Protein AF-A0A4P5W6T8-F1 (afdb_monomer)

Sequence (171 aa):
MQKSNFLLTLTLLAMSIWTNAFAEPAITGASATGTTIKFTVQLSEKLFSGYKVKIDLQNGKGFVAMKCSALTCTLSSNALPVGVSQATYKIGVYNAQGVLQGSTTDGTYTIISAPTTGYSKISNTGSVLPDSAILGSDQNDWACTKDNKTGLVWEVKTMDGGLRDMSQKYT

Radius of gyration: 32.61 Å; Cα contacts (8 Å, |Δi|>4): 313; chains: 1; bounding box: 123×27×75 Å

Solvent-accessible surface area (backbone atoms only — not comparable to full-atom values): 10545 Å² total; per-residue (Å²): 138,88,82,88,86,79,86,84,80,84,81,82,80,81,81,79,78,81,76,80,76,71,81,73,60,42,81,78,48,77,51,69,51,63,78,51,35,38,39,44,37,37,38,78,40,68,74,57,90,65,44,41,47,31,37,24,57,75,52,84,78,55,71,42,76,43,55,70,56,76,42,40,32,38,42,76,46,77,83,64,51,79,97,48,61,58,48,51,36,40,33,36,36,23,43,71,89,65,49,77,50,89,69,70,53,72,50,77,42,72,40,60,63,74,52,49,87,57,72,41,39,21,18,65,74,70,47,81,49,63,91,85,56,52,79,51,89,50,67,81,19,30,40,31,40,31,36,42,55,78,68,49,72,48,74,61,73,42,91,75,82,50,92,50,16,71,84,60,73,95,126

Structure (mmCIF, N/CA/C/O backbone):
data_AF-A0A4P5W6T8-F1
#
_entry.id   AF-A0A4P5W6T8-F1
#
loop_
_atom_site.group_PDB
_atom_site.id
_atom_site.type_symbol
_atom_site.label_atom_id
_atom_site.label_alt_id
_atom_site.label_comp_id
_atom_site.label_asym_id
_atom_site.label_entity_id
_atom_site.label_seq_id
_atom_site.pdbx_PDB_ins_code
_atom_site.Cartn_x
_atom_site.Cartn_y
_atom_site.Cartn_z
_atom_site.occupancy
_atom_site.B_iso_or_equiv
_atom_site.auth_seq_id
_atom_site.auth_comp_id
_atom_site.auth_asym_id
_atom_site.auth_atom_id
_atom_site.pdbx_PDB_model_num
ATOM 1 N N . MET A 1 1 ? -86.185 1.118 43.554 1.00 40.78 1 MET A N 1
ATOM 2 C CA . MET A 1 1 ? -85.410 -0.105 43.247 1.00 40.78 1 MET A CA 1
ATOM 3 C C . MET A 1 1 ? -84.102 0.319 42.607 1.00 40.78 1 MET A C 1
ATOM 5 O O . MET A 1 1 ? -84.112 0.942 41.557 1.00 40.78 1 MET A O 1
ATOM 9 N N . GLN A 1 2 ? -83.006 0.072 43.313 1.00 41.97 2 GLN A N 1
ATOM 10 C CA . GLN A 1 2 ? -81.649 0.511 43.009 1.00 41.97 2 GLN A CA 1
ATOM 11 C C . GLN A 1 2 ? -80.958 -0.585 42.183 1.00 41.97 2 GLN A C 1
ATOM 13 O O . GLN A 1 2 ? -80.921 -1.733 42.619 1.00 41.97 2 GLN A O 1
ATOM 18 N N . LYS A 1 3 ? -80.433 -0.260 40.997 1.00 40.47 3 LYS A N 1
ATOM 19 C CA . LYS A 1 3 ? -79.486 -1.119 40.269 1.00 40.47 3 LYS A CA 1
ATOM 20 C C . LYS A 1 3 ? -78.323 -0.264 39.773 1.00 40.47 3 LYS A C 1
ATOM 22 O O . LYS A 1 3 ? -78.412 0.402 38.751 1.00 40.47 3 LYS A O 1
ATOM 27 N N . SER A 1 4 ? -77.270 -0.269 40.583 1.00 45.25 4 SER A N 1
ATOM 28 C CA . SER A 1 4 ? -75.897 0.069 40.205 1.00 45.25 4 SER A CA 1
ATOM 29 C C . SER A 1 4 ? -75.303 -1.093 39.400 1.00 45.25 4 SER A C 1
ATOM 31 O O . SER A 1 4 ? -75.681 -2.229 39.685 1.00 45.25 4 SER A O 1
ATOM 33 N N . ASN A 1 5 ? -74.440 -0.805 38.414 1.00 38.94 5 ASN A N 1
ATOM 34 C CA . ASN A 1 5 ? -73.377 -1.653 37.826 1.00 38.94 5 ASN A CA 1
ATOM 35 C C . ASN A 1 5 ? -72.998 -1.082 36.444 1.00 38.94 5 ASN A C 1
ATOM 37 O O . ASN A 1 5 ? -73.884 -0.723 35.682 1.00 38.94 5 ASN A O 1
ATOM 41 N N . PHE A 1 6 ? -71.757 -1.018 35.971 1.00 39.72 6 PHE A N 1
ATOM 42 C CA . PHE A 1 6 ? -70.420 -1.283 36.499 1.00 39.72 6 PHE A CA 1
ATOM 43 C C . PHE A 1 6 ? -69.500 -0.718 35.394 1.00 39.72 6 PHE A C 1
ATOM 45 O O . PHE A 1 6 ?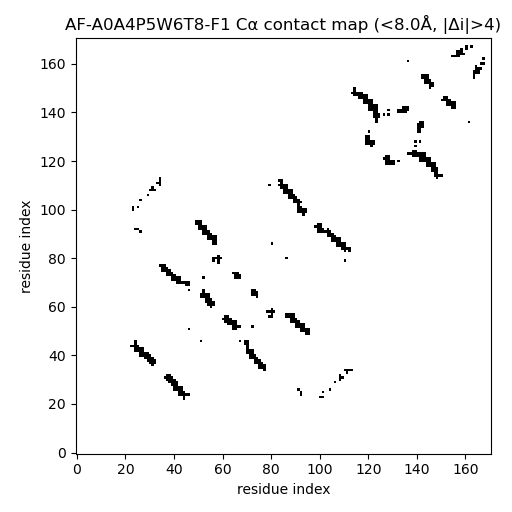 -69.540 -1.207 34.266 1.00 39.72 6 PHE A O 1
ATOM 52 N N . LEU A 1 7 ? -68.771 0.375 35.645 1.00 38.00 7 LEU A N 1
ATOM 53 C CA . LEU A 1 7 ? -67.837 0.942 34.662 1.00 38.00 7 LEU A CA 1
ATOM 54 C C . LEU A 1 7 ? -66.553 0.099 34.660 1.00 38.00 7 LEU A C 1
ATOM 56 O O . LEU A 1 7 ? -65.816 0.108 35.642 1.00 38.00 7 LEU A O 1
ATOM 60 N N . LEU A 1 8 ? -66.284 -0.616 33.563 1.00 38.59 8 LEU A N 1
ATOM 61 C CA . LEU A 1 8 ? -64.976 -1.224 33.310 1.00 38.59 8 LEU A CA 1
ATOM 62 C C . LEU A 1 8 ? -63.985 -0.131 32.891 1.00 38.59 8 LEU A C 1
ATOM 64 O O . LEU A 1 8 ? -64.036 0.377 31.772 1.00 38.59 8 LEU A O 1
ATOM 68 N N . THR A 1 9 ? -63.066 0.219 33.783 1.00 42.62 9 THR A N 1
ATOM 69 C CA . THR A 1 9 ? -61.875 1.005 33.459 1.00 42.62 9 THR A CA 1
ATOM 70 C C . THR A 1 9 ? -60.809 0.088 32.861 1.00 42.62 9 THR A C 1
ATOM 72 O O . THR A 1 9 ? -60.218 -0.743 33.546 1.00 42.62 9 THR A O 1
ATOM 75 N N . LEU A 1 10 ? -60.565 0.233 31.557 1.00 40.91 10 LEU A N 1
ATOM 76 C CA . LEU A 1 10 ? -59.471 -0.425 30.848 1.00 40.91 10 LEU A CA 1
ATOM 77 C C . LEU A 1 10 ? -58.176 0.367 31.091 1.00 40.91 10 LEU A C 1
ATOM 79 O O . LEU A 1 10 ? -57.943 1.403 30.471 1.00 40.91 10 LEU A O 1
ATOM 83 N N . THR A 1 11 ? -57.341 -0.093 32.017 1.00 46.38 11 THR A N 1
ATOM 84 C CA . THR A 1 11 ? -56.003 0.462 32.249 1.00 46.38 11 THR A CA 1
ATOM 85 C C . THR A 1 11 ? -55.046 -0.008 31.153 1.00 46.38 11 THR A C 1
ATOM 87 O O . THR A 1 11 ? -54.594 -1.152 31.146 1.00 46.38 11 THR A O 1
ATOM 90 N N . LEU A 1 12 ? -54.715 0.888 30.217 1.00 39.47 12 LEU A N 1
ATOM 91 C CA . LEU A 1 12 ? -53.586 0.707 29.303 1.00 39.47 12 LEU A CA 1
ATOM 92 C C . LEU A 1 12 ? -52.274 0.792 30.100 1.00 39.47 12 LEU A C 1
ATOM 94 O O . LEU A 1 12 ? -51.896 1.862 30.577 1.00 39.47 12 LEU A O 1
ATOM 98 N N . LEU A 1 13 ? -51.568 -0.332 30.229 1.00 41.00 13 LEU A N 1
ATOM 99 C CA . LEU A 1 13 ? -50.211 -0.379 30.769 1.00 41.00 13 LEU A CA 1
ATOM 100 C C . LEU A 1 13 ? -49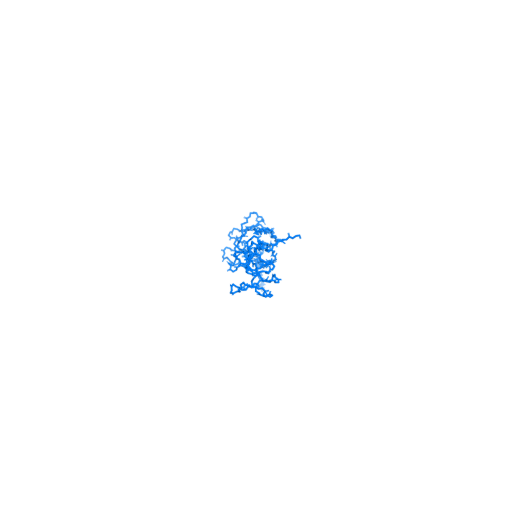.226 -0.030 29.641 1.00 41.00 13 LEU A C 1
ATOM 102 O O . LEU A 1 13 ? -48.913 -0.867 28.796 1.00 41.00 13 LEU A O 1
ATOM 106 N N . ALA A 1 14 ? -48.760 1.219 29.596 1.00 48.78 14 ALA A N 1
ATOM 107 C CA . ALA A 1 14 ? -47.711 1.632 28.670 1.00 48.78 14 ALA A CA 1
ATOM 108 C C . ALA A 1 14 ? -46.371 1.002 29.094 1.00 48.78 14 ALA A C 1
ATOM 110 O O . ALA A 1 14 ? -45.744 1.444 30.055 1.00 48.78 14 ALA A O 1
ATOM 111 N N . MET A 1 15 ? -45.931 -0.043 28.387 1.00 42.28 15 MET A N 1
ATOM 112 C CA . MET A 1 15 ? -44.565 -0.556 28.497 1.00 42.28 15 MET A CA 1
ATOM 113 C C . MET A 1 15 ? -43.618 0.437 27.818 1.00 42.28 15 MET A C 1
ATOM 115 O O . MET A 1 15 ? -43.514 0.478 26.593 1.00 42.28 15 MET A O 1
ATOM 119 N N . SER A 1 16 ? -42.941 1.264 28.610 1.00 42.84 16 SER A N 1
ATOM 120 C CA . SER A 1 16 ? -41.845 2.095 28.126 1.00 42.84 16 SER A CA 1
ATOM 121 C C . SER A 1 16 ? -40.633 1.208 27.838 1.00 42.84 16 SER A C 1
ATOM 123 O O . SER A 1 16 ? -39.967 0.701 28.738 1.00 42.84 16 SER A O 1
ATOM 125 N N . ILE A 1 17 ? -40.343 0.998 26.555 1.00 45.81 17 ILE A N 1
ATOM 126 C CA . ILE A 1 17 ? -39.059 0.453 26.119 1.00 45.81 17 ILE A CA 1
ATOM 127 C C . ILE A 1 17 ? -37.992 1.532 26.321 1.00 45.81 17 ILE A C 1
ATOM 129 O O . ILE A 1 17 ? -37.908 2.498 25.569 1.00 45.81 17 ILE A O 1
ATOM 133 N N . TRP A 1 18 ? -37.179 1.379 27.365 1.00 37.28 18 TRP A N 1
ATOM 134 C CA . TRP A 1 18 ? -35.961 2.165 27.540 1.00 37.28 18 TRP A CA 1
ATOM 135 C C . TRP A 1 18 ? -34.942 1.693 26.502 1.00 37.28 18 TRP A C 1
ATOM 137 O O . TRP A 1 18 ? -34.163 0.773 26.751 1.00 37.28 18 TRP A O 1
ATOM 147 N N . THR A 1 19 ? -34.949 2.286 25.309 1.00 44.41 19 THR A N 1
ATOM 148 C CA . THR A 1 19 ? -33.826 2.130 24.384 1.00 44.41 19 THR A CA 1
ATOM 149 C C . THR A 1 19 ? -32.694 3.006 24.901 1.00 44.41 19 THR A C 1
ATOM 151 O O . THR A 1 19 ? -32.608 4.189 24.576 1.00 44.41 19 THR A O 1
ATOM 154 N N . ASN A 1 20 ? -31.827 2.434 25.736 1.00 40.00 20 ASN A N 1
ATOM 155 C CA . ASN A 1 20 ? -30.518 3.023 25.990 1.00 40.00 20 ASN A CA 1
ATOM 156 C C . ASN A 1 20 ? -29.718 2.896 24.691 1.00 40.00 20 ASN A C 1
ATOM 158 O O . ASN A 1 20 ? -29.010 1.914 24.477 1.00 40.00 20 ASN A O 1
ATOM 162 N N . ALA A 1 21 ? -29.903 3.858 23.789 1.00 44.00 21 ALA A N 1
ATOM 163 C CA . ALA A 1 21 ? -29.041 4.038 22.638 1.00 44.00 21 ALA A CA 1
ATOM 164 C C . ALA A 1 21 ? -27.683 4.498 23.178 1.00 44.00 21 ALA A C 1
ATOM 166 O O . ALA A 1 21 ? -27.442 5.687 23.368 1.00 44.00 21 ALA A O 1
ATOM 167 N N . PHE A 1 22 ? -26.822 3.541 23.522 1.00 48.72 22 PHE A N 1
ATOM 168 C CA . PHE A 1 22 ? -25.410 3.831 23.714 1.00 48.72 22 PHE A CA 1
ATOM 169 C C . PHE A 1 22 ? -24.884 4.389 22.392 1.00 48.72 22 PHE A C 1
ATOM 171 O O . PHE A 1 22 ? -25.144 3.811 21.336 1.00 48.72 22 PHE A O 1
ATOM 178 N N . ALA A 1 23 ? -24.187 5.523 22.439 1.00 48.59 23 ALA A N 1
ATOM 179 C CA . ALA A 1 23 ? -23.560 6.067 21.250 1.00 48.59 23 ALA A CA 1
ATOM 180 C C . ALA A 1 23 ? -22.511 5.061 20.755 1.00 48.59 23 ALA A C 1
ATOM 182 O O . ALA A 1 23 ? -21.577 4.699 21.471 1.00 48.59 23 ALA A O 1
ATOM 183 N N . GLU A 1 24 ? -22.694 4.554 19.537 1.00 60.41 24 GLU A N 1
ATOM 184 C CA . GLU A 1 24 ? -21.687 3.708 18.908 1.00 60.41 24 GLU A CA 1
ATOM 185 C C . GLU A 1 24 ? -20.433 4.560 18.643 1.00 60.41 24 GLU A C 1
ATOM 187 O O . GLU A 1 24 ? -20.553 5.652 18.073 1.00 60.41 24 GLU A O 1
ATOM 192 N N . PRO A 1 25 ? -19.227 4.110 19.044 1.00 65.44 25 PRO A N 1
ATOM 193 C CA . PRO A 1 25 ? -17.998 4.837 18.760 1.00 65.44 25 PRO A CA 1
ATOM 194 C C . PRO A 1 25 ? -17.850 5.045 17.250 1.00 65.44 25 PRO A C 1
ATOM 196 O O . PRO A 1 25 ? -17.701 4.087 16.494 1.00 65.44 25 PRO A O 1
ATOM 199 N N . ALA A 1 26 ? -17.883 6.298 16.808 1.00 71.88 26 ALA A N 1
ATOM 200 C CA . ALA A 1 26 ? -17.763 6.670 15.407 1.00 71.88 26 ALA A CA 1
ATOM 201 C C . ALA A 1 26 ? -16.337 7.125 15.093 1.00 71.88 26 ALA A C 1
ATOM 203 O O . ALA A 1 26 ? -15.664 7.729 15.931 1.00 71.88 26 ALA A O 1
ATOM 204 N N . ILE A 1 27 ? -15.888 6.860 13.868 1.00 72.56 27 ILE A N 1
ATOM 205 C CA . ILE A 1 27 ? -14.593 7.323 13.367 1.00 72.56 27 ILE A CA 1
ATOM 206 C C . ILE A 1 27 ? -14.729 8.785 12.940 1.00 72.56 27 ILE A C 1
ATOM 208 O O . ILE A 1 27 ? -15.541 9.106 12.077 1.00 72.56 27 ILE A O 1
ATOM 212 N N . THR A 1 28 ? -13.915 9.667 13.516 1.00 64.38 28 THR A N 1
ATOM 213 C CA . THR A 1 28 ? -13.946 11.113 13.226 1.00 64.38 28 THR A CA 1
ATOM 214 C C . THR A 1 28 ? -12.782 11.586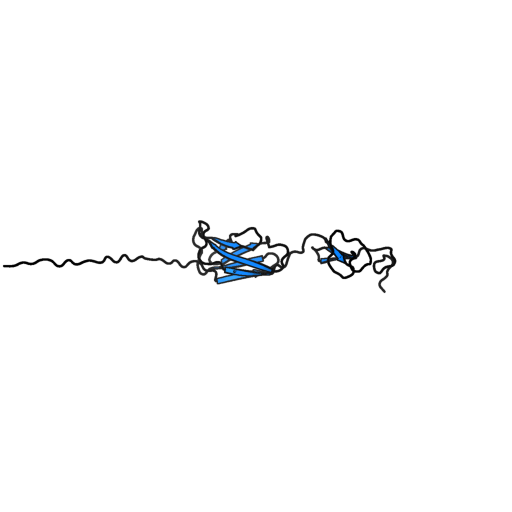 12.351 1.00 64.38 28 THR A C 1
ATOM 216 O O . THR A 1 28 ? -12.794 12.716 11.868 1.00 64.38 28 THR A O 1
ATOM 219 N N . GLY A 1 29 ? -11.791 10.727 12.090 1.00 59.09 29 GLY A N 1
ATOM 220 C CA . GLY A 1 29 ? -10.699 11.013 11.160 1.00 59.09 29 GLY A CA 1
ATOM 221 C C . GLY A 1 29 ? -9.704 9.863 11.025 1.00 59.09 29 GLY A C 1
ATOM 222 O O . GLY A 1 29 ? -9.515 9.090 11.968 1.00 59.09 29 GLY A O 1
ATOM 223 N N . ALA A 1 30 ? -9.066 9.767 9.853 1.00 60.47 30 ALA A N 1
ATOM 224 C CA . ALA A 1 30 ? -8.031 8.784 9.547 1.00 60.47 30 ALA A CA 1
ATOM 225 C C . ALA A 1 30 ? -6.920 9.381 8.661 1.00 60.47 30 ALA A C 1
ATOM 227 O O . ALA A 1 30 ? -7.197 10.108 7.708 1.00 60.47 30 ALA A O 1
ATOM 228 N N . SER A 1 31 ? -5.654 9.089 8.974 1.00 61.31 31 SER A N 1
ATOM 229 C CA . SER A 1 31 ? -4.483 9.567 8.217 1.00 61.31 31 SER A CA 1
ATOM 230 C C . SER A 1 31 ? -3.402 8.491 8.071 1.00 61.31 31 SER A C 1
ATOM 232 O O . SER A 1 31 ? -3.349 7.553 8.867 1.00 61.31 31 SER A O 1
ATOM 234 N N . ALA A 1 32 ? -2.558 8.629 7.041 1.00 62.16 32 ALA A N 1
ATOM 235 C CA . ALA A 1 32 ? -1.483 7.708 6.668 1.00 62.16 32 ALA A CA 1
ATOM 236 C C . ALA A 1 32 ? -0.204 8.492 6.312 1.00 62.16 32 ALA A C 1
ATOM 238 O O . ALA A 1 32 ? -0.268 9.491 5.596 1.00 62.16 32 ALA A O 1
ATOM 239 N N . THR A 1 33 ? 0.968 8.077 6.809 1.00 55.28 33 THR A N 1
ATOM 240 C CA . THR A 1 33 ? 2.258 8.745 6.524 1.00 55.28 33 THR A CA 1
ATOM 241 C C . THR A 1 33 ? 3.425 7.757 6.593 1.00 55.28 33 THR A C 1
ATOM 243 O O . THR A 1 33 ? 3.438 6.910 7.485 1.00 55.28 33 THR A O 1
ATOM 246 N N . GLY A 1 34 ? 4.423 7.914 5.712 1.00 52.78 34 GLY A N 1
ATOM 247 C CA . GLY A 1 34 ? 5.752 7.291 5.826 1.00 52.78 34 GLY A CA 1
ATOM 248 C C . GLY A 1 34 ? 6.004 6.068 4.934 1.00 52.78 34 GLY A C 1
ATOM 249 O O . GLY A 1 34 ? 5.158 5.652 4.154 1.00 52.78 34 GLY A O 1
ATOM 250 N N . THR A 1 35 ? 7.202 5.488 5.053 1.00 52.78 35 THR A N 1
ATOM 251 C CA . THR A 1 35 ? 7.602 4.215 4.410 1.00 52.78 35 THR A CA 1
ATOM 252 C C . THR A 1 35 ? 7.045 2.991 5.145 1.00 52.78 35 THR A C 1
ATOM 254 O O . THR A 1 35 ? 6.826 1.937 4.557 1.00 52.78 35 THR A O 1
ATOM 257 N N . THR A 1 36 ? 6.779 3.144 6.443 1.00 61.34 36 THR A N 1
ATOM 258 C CA . THR A 1 36 ? 5.857 2.314 7.222 1.00 61.34 36 THR A CA 1
ATOM 259 C C . THR A 1 36 ? 4.616 3.154 7.449 1.00 61.34 36 THR A C 1
ATOM 261 O O . THR A 1 36 ? 4.708 4.195 8.100 1.00 61.34 36 THR A O 1
ATOM 264 N N . ILE A 1 37 ? 3.472 2.734 6.915 1.00 75.88 37 ILE A N 1
ATOM 265 C CA . ILE A 1 37 ? 2.266 3.550 7.008 1.00 75.88 37 ILE A CA 1
ATOM 266 C C . ILE A 1 37 ? 1.710 3.436 8.424 1.00 75.88 37 ILE A C 1
ATOM 268 O O . ILE A 1 37 ? 1.334 2.350 8.881 1.00 75.88 37 ILE A O 1
ATOM 272 N N . LYS A 1 38 ? 1.678 4.572 9.122 1.00 84.94 38 LYS A N 1
ATOM 273 C CA . LY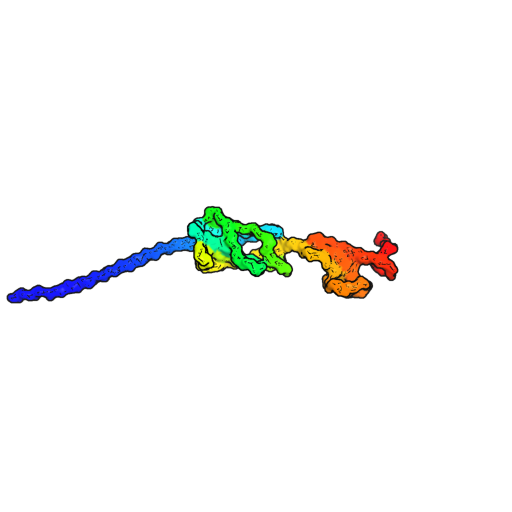S A 1 38 ? 1.000 4.705 10.409 1.00 84.94 38 LYS A CA 1
ATOM 274 C C . LYS A 1 38 ? -0.423 5.201 10.192 1.00 84.94 38 LYS A C 1
ATOM 276 O O . LYS A 1 38 ? -0.618 6.332 9.764 1.00 84.94 38 LYS A O 1
ATOM 281 N N . PHE A 1 39 ? -1.389 4.366 10.546 1.00 88.25 39 PHE A N 1
ATOM 282 C CA . PHE A 1 39 ? -2.807 4.688 10.586 1.00 88.25 39 PHE A CA 1
ATOM 283 C C . PHE A 1 39 ? -3.185 5.157 11.982 1.00 88.25 39 PHE A C 1
ATOM 285 O O . PHE A 1 39 ? -2.878 4.483 12.969 1.00 88.25 39 PHE A O 1
ATOM 292 N N . THR A 1 40 ? -3.860 6.299 12.059 1.00 87.19 40 THR A N 1
ATOM 293 C CA . THR A 1 40 ? -4.414 6.836 13.307 1.00 87.19 40 THR A CA 1
ATOM 294 C C . THR A 1 40 ? -5.897 7.077 13.120 1.00 87.19 40 THR A C 1
ATOM 296 O O . THR A 1 40 ? -6.279 7.710 12.147 1.00 87.19 40 THR A O 1
ATOM 299 N N . VAL A 1 41 ? -6.707 6.582 14.048 1.00 90.50 41 VAL A N 1
ATOM 300 C CA . VAL A 1 41 ? -8.162 6.724 14.070 1.00 90.50 41 VAL A CA 1
ATOM 301 C C . VAL A 1 41 ? -8.559 7.408 15.365 1.00 90.50 41 VAL A C 1
ATOM 303 O O . VAL A 1 41 ? -8.102 7.004 16.436 1.00 90.50 41 VAL A O 1
ATOM 306 N N . GLN A 1 42 ? -9.406 8.427 15.259 1.00 88.44 42 GLN A N 1
ATOM 307 C CA . GLN A 1 42 ? -10.045 9.067 16.405 1.00 88.44 42 GLN A CA 1
ATOM 308 C C . GLN A 1 42 ? -11.478 8.556 16.547 1.00 88.44 42 GLN A C 1
ATOM 310 O O . GLN A 1 42 ? -12.202 8.457 15.556 1.00 88.44 42 GLN A O 1
ATOM 315 N N . LEU A 1 43 ? -11.857 8.209 17.774 1.00 88.31 43 LEU A N 1
ATOM 316 C CA . LEU A 1 43 ? -13.191 7.752 18.143 1.00 88.31 43 LEU A CA 1
ATOM 317 C C . LEU A 1 43 ? -13.967 8.881 18.824 1.00 88.31 43 LEU A C 1
ATOM 319 O O . LEU A 1 43 ? -13.387 9.672 19.567 1.00 88.31 43 LEU A O 1
ATOM 323 N N . SER A 1 44 ? -15.282 8.925 18.617 1.00 84.38 44 SER A N 1
ATOM 324 C CA . SER A 1 44 ? -16.177 9.825 19.357 1.00 84.38 44 SER A CA 1
ATOM 325 C C . SER A 1 44 ? -16.247 9.494 20.852 1.00 84.38 44 SER A C 1
ATOM 327 O O . SER A 1 44 ? -16.375 10.399 21.671 1.00 84.38 44 SER A O 1
ATOM 329 N N . GLU A 1 45 ? -16.130 8.211 21.211 1.00 84.06 45 GLU A N 1
ATOM 330 C CA . GLU A 1 45 ? -16.222 7.711 22.585 1.00 84.06 45 GLU A CA 1
ATOM 331 C C . GLU A 1 45 ? -15.272 6.535 22.842 1.00 84.06 45 GLU A C 1
ATOM 333 O O . GLU A 1 45 ? -14.694 5.941 21.925 1.00 84.06 45 GLU A O 1
ATOM 338 N N . LYS A 1 46 ? -15.083 6.200 24.124 1.00 87.62 46 LYS A N 1
ATOM 339 C CA . LYS A 1 46 ? -14.204 5.102 24.525 1.00 87.62 46 LYS A CA 1
ATOM 340 C C . LYS A 1 46 ? -14.783 3.775 24.045 1.00 87.62 46 LYS A C 1
ATOM 342 O O . LYS A 1 46 ? -15.947 3.466 24.272 1.00 87.62 46 LYS A O 1
ATOM 347 N N . LEU A 1 47 ? -13.923 2.951 23.458 1.00 88.62 47 LEU A N 1
ATOM 348 C CA . LEU A 1 47 ? -14.291 1.622 22.993 1.00 88.62 47 LEU A CA 1
ATOM 349 C C . LEU A 1 47 ? -14.750 0.727 24.161 1.00 88.62 47 LEU A C 1
ATOM 351 O O . LEU A 1 47 ? -14.055 0.616 25.178 1.00 88.62 47 LEU A O 1
ATOM 355 N N . PHE A 1 48 ? -15.902 0.069 24.005 1.00 88.31 48 PHE A N 1
ATOM 356 C CA . PHE A 1 48 ? -16.402 -0.897 24.984 1.00 88.31 48 PHE A CA 1
ATOM 357 C C . PHE A 1 48 ? -15.467 -2.106 25.122 1.00 88.31 48 PHE A C 1
ATOM 359 O O . PHE A 1 48 ? -14.719 -2.460 24.206 1.00 88.31 48 PHE A O 1
ATOM 366 N N . SER A 1 49 ? -15.522 -2.777 26.276 1.00 88.31 49 SER A N 1
ATOM 367 C CA . SER A 1 49 ? -14.716 -3.980 26.509 1.00 88.31 49 SER A CA 1
ATOM 368 C C . SER A 1 49 ? -15.030 -5.062 25.470 1.00 88.31 49 SER A C 1
ATOM 370 O O . SER A 1 49 ? -16.191 -5.345 25.180 1.00 88.31 49 SER A O 1
ATOM 372 N N . GLY A 1 50 ? -13.986 -5.653 24.886 1.00 88.69 50 GLY A N 1
ATOM 373 C CA . GLY A 1 50 ? -14.094 -6.691 23.856 1.00 88.69 50 GLY A CA 1
ATOM 374 C C . GLY A 1 50 ? -14.320 -6.179 22.429 1.00 88.69 50 GLY A C 1
ATOM 375 O O . GLY A 1 50 ? -14.079 -6.932 21.484 1.00 88.69 50 GLY A O 1
ATOM 376 N N . TYR A 1 51 ? -14.707 -4.915 22.249 1.00 92.38 51 TYR A N 1
ATOM 377 C CA . TYR A 1 51 ? -14.828 -4.314 20.923 1.00 92.38 51 TYR A CA 1
ATOM 378 C C . TYR A 1 51 ? -13.439 -4.049 20.335 1.00 92.38 51 TYR A C 1
ATOM 380 O O . TYR A 1 51 ? -12.449 -3.888 21.054 1.00 92.38 51 TYR A O 1
ATOM 388 N N . LYS A 1 52 ? -13.350 -4.022 19.004 1.00 94.31 52 LYS A N 1
ATOM 389 C CA . LYS A 1 52 ? -12.105 -3.786 18.265 1.00 94.31 52 LYS A CA 1
ATOM 390 C C . LYS A 1 52 ? -12.350 -2.853 17.093 1.00 94.31 52 LYS A C 1
ATOM 392 O O . LYS A 1 52 ? -13.274 -3.069 16.317 1.00 94.31 52 LYS A O 1
ATOM 397 N N . VAL A 1 53 ? -11.458 -1.888 16.901 1.00 94.81 53 VAL A N 1
ATOM 398 C CA . VAL A 1 53 ? -11.336 -1.198 15.614 1.00 94.81 53 VAL A CA 1
ATOM 399 C C . VAL A 1 53 ? -10.487 -2.071 14.702 1.00 94.81 53 VAL A C 1
ATOM 401 O O . VAL A 1 53 ? -9.394 -2.488 15.097 1.00 94.81 53 VAL A O 1
ATOM 404 N N . LYS A 1 54 ? -10.983 -2.381 13.504 1.00 94.94 54 LYS A N 1
ATOM 405 C CA . LYS A 1 54 ? -10.228 -3.139 12.502 1.00 94.94 54 LYS A CA 1
ATOM 406 C C . LYS A 1 54 ? -10.127 -2.364 11.198 1.00 94.94 54 LYS A C 1
ATOM 408 O O . LYS A 1 54 ? -11.068 -1.673 10.820 1.00 94.94 54 LYS A O 1
ATOM 413 N N . ILE A 1 55 ? -9.002 -2.533 10.514 1.00 93.56 55 ILE A N 1
ATOM 414 C CA . ILE A 1 55 ? -8.682 -1.908 9.232 1.00 93.56 55 ILE A CA 1
ATOM 415 C C . ILE A 1 55 ? -8.305 -2.974 8.202 1.00 93.56 55 ILE A C 1
ATOM 417 O O . ILE A 1 55 ? -7.501 -3.856 8.496 1.00 93.56 55 ILE A O 1
ATOM 421 N N . ASP A 1 56 ? -8.877 -2.892 7.006 1.00 92.94 56 ASP A N 1
ATOM 422 C CA . ASP A 1 56 ? -8.419 -3.606 5.816 1.00 92.94 56 ASP A CA 1
ATOM 423 C C . ASP A 1 56 ? -7.548 -2.663 4.979 1.00 92.94 56 ASP A C 1
ATOM 425 O O . ASP A 1 56 ? -7.955 -1.542 4.673 1.00 92.94 56 ASP A O 1
ATOM 429 N N . LEU A 1 57 ? -6.340 -3.112 4.642 1.00 89.56 57 LEU A N 1
ATOM 430 C CA . LEU A 1 57 ? -5.366 -2.381 3.823 1.00 89.56 57 LEU A CA 1
ATOM 431 C C . LEU A 1 57 ? -5.437 -2.772 2.339 1.00 89.56 57 LEU A C 1
ATOM 433 O O . LEU A 1 57 ? -4.542 -2.422 1.575 1.00 89.56 57 LEU A O 1
ATOM 437 N N . GLN A 1 58 ? -6.439 -3.563 1.942 1.00 88.31 58 GLN A N 1
ATOM 438 C CA . GLN A 1 58 ? -6.630 -4.074 0.582 1.00 88.31 58 GLN A CA 1
ATOM 439 C C . GLN A 1 58 ? -5.405 -4.840 0.050 1.00 88.31 58 GLN A C 1
ATOM 441 O O . GLN A 1 58 ? -5.115 -4.854 -1.142 1.00 88.31 58 GLN A O 1
ATOM 446 N N . ASN A 1 59 ? -4.673 -5.497 0.952 1.00 83.00 59 ASN A N 1
ATOM 447 C CA . ASN A 1 59 ? -3.466 -6.278 0.661 1.00 83.00 59 ASN A CA 1
ATOM 448 C C . ASN A 1 59 ? -3.738 -7.795 0.579 1.00 83.00 59 ASN A C 1
ATOM 450 O O . ASN A 1 59 ? -2.799 -8.590 0.597 1.00 83.00 59 ASN A O 1
ATOM 454 N N . GLY A 1 60 ? -5.010 -8.205 0.582 1.00 85.19 60 GLY A N 1
ATOM 455 C CA . GLY A 1 60 ? -5.425 -9.612 0.585 1.00 85.19 60 GLY A CA 1
ATOM 456 C C . GLY A 1 60 ? -5.308 -10.328 1.937 1.00 85.19 60 GLY A C 1
ATOM 457 O O . GLY A 1 60 ? -5.640 -11.506 2.019 1.00 85.19 60 GLY A O 1
ATOM 458 N N . LYS A 1 61 ? -4.872 -9.649 3.011 1.00 86.38 61 LYS A N 1
ATOM 459 C CA . LYS A 1 61 ? -4.812 -10.217 4.375 1.00 86.38 61 LYS A CA 1
ATOM 460 C C . LYS A 1 61 ? -6.080 -9.968 5.198 1.00 86.38 61 LYS A C 1
ATOM 462 O O . LYS A 1 61 ? -6.189 -10.485 6.309 1.00 86.38 61 LYS A O 1
ATOM 467 N N . GLY A 1 62 ? -7.021 -9.195 4.657 1.00 90.38 62 GLY A N 1
ATOM 468 C CA . GLY A 1 62 ? -8.269 -8.821 5.312 1.00 90.38 62 GLY A CA 1
ATOM 469 C C . GLY A 1 62 ? -8.074 -7.873 6.498 1.00 90.38 62 GLY A C 1
ATOM 470 O O . GLY A 1 62 ? -7.062 -7.181 6.625 1.00 90.38 62 GLY A O 1
ATOM 471 N N . PHE A 1 63 ? -9.071 -7.846 7.383 1.00 91.69 63 PHE A N 1
ATOM 472 C CA . PHE A 1 63 ? -9.135 -6.915 8.507 1.00 91.69 63 PHE A CA 1
ATOM 473 C C . PHE A 1 63 ? -8.126 -7.231 9.622 1.00 91.69 63 PHE A C 1
ATOM 475 O O . PHE A 1 63 ? -8.163 -8.293 10.245 1.00 91.69 63 PHE A O 1
ATOM 482 N N . VAL A 1 64 ? -7.304 -6.241 9.968 1.00 93.56 64 VAL A N 1
ATOM 483 C CA . VAL A 1 64 ? -6.336 -6.274 11.071 1.00 93.56 64 VAL A CA 1
ATOM 484 C C . VAL A 1 64 ? -6.822 -5.388 12.215 1.00 93.56 64 VAL A C 1
ATOM 486 O O . VAL A 1 64 ? -7.266 -4.264 11.995 1.00 93.56 64 VAL A O 1
ATOM 489 N N . ALA A 1 65 ? -6.732 -5.870 13.456 1.00 94.69 65 ALA A N 1
ATOM 490 C CA . ALA A 1 65 ? -7.112 -5.083 14.628 1.00 94.69 65 ALA A CA 1
ATOM 491 C C . ALA A 1 65 ? -6.083 -3.980 14.938 1.00 94.69 65 ALA A C 1
ATOM 493 O O . ALA A 1 65 ? -4.879 -4.233 14.983 1.00 94.69 65 ALA A O 1
ATOM 494 N N . MET A 1 66 ? -6.567 -2.768 15.205 1.00 94.31 66 MET A N 1
ATOM 495 C CA . MET A 1 66 ? -5.758 -1.636 15.658 1.00 94.31 66 MET A CA 1
ATOM 496 C C . MET A 1 66 ? -5.552 -1.682 17.179 1.00 94.31 66 MET A C 1
ATOM 498 O O . MET A 1 66 ? -6.367 -2.237 17.918 1.00 94.31 66 MET A O 1
ATOM 502 N N . LYS A 1 67 ? -4.474 -1.058 17.666 1.00 94.62 67 LYS A N 1
ATOM 503 C CA . LYS A 1 67 ? -4.241 -0.860 19.103 1.00 94.62 67 LYS A CA 1
ATOM 504 C C . LYS A 1 67 ? -4.899 0.436 19.556 1.00 94.62 67 LYS A C 1
ATOM 506 O O . LYS A 1 67 ? -4.495 1.507 19.110 1.00 94.62 67 LYS A O 1
ATOM 511 N N . CYS A 1 68 ? -5.877 0.337 20.448 1.00 92.44 68 CYS A N 1
ATOM 512 C CA . CYS A 1 68 ? -6.627 1.481 20.959 1.00 92.44 68 CYS A CA 1
ATOM 513 C C . CYS A 1 68 ? -6.196 1.855 22.379 1.00 92.44 68 CYS A C 1
A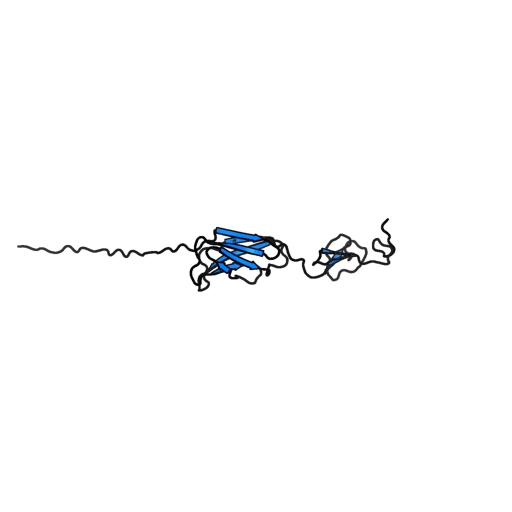TOM 515 O O . CYS A 1 68 ? -6.069 0.987 23.240 1.00 92.44 68 CYS A O 1
ATOM 517 N N . SER A 1 69 ? -6.003 3.150 22.619 1.00 89.88 69 SER A N 1
ATOM 518 C CA . SER A 1 69 ? -5.796 3.743 23.939 1.00 89.88 69 SER A CA 1
ATOM 519 C C . SER A 1 69 ? -6.691 4.972 24.067 1.00 89.88 69 SER A C 1
ATOM 521 O O . SER A 1 69 ? -6.626 5.879 23.236 1.00 89.88 69 SER A O 1
ATOM 523 N N . ALA A 1 70 ? -7.545 4.988 25.092 1.00 88.50 70 ALA A N 1
ATOM 524 C CA . ALA A 1 70 ? -8.602 5.985 25.258 1.00 88.50 70 ALA A CA 1
ATOM 525 C C . ALA A 1 70 ? -9.481 6.120 23.995 1.00 88.50 70 ALA A C 1
ATOM 527 O O . ALA A 1 70 ? -10.220 5.189 23.675 1.00 88.50 70 ALA A O 1
ATOM 528 N N . LEU A 1 71 ? -9.395 7.256 23.298 1.00 89.75 71 LEU A N 1
ATOM 529 C CA . LEU A 1 71 ? -10.166 7.579 22.091 1.00 89.75 71 LEU A CA 1
ATOM 530 C C . LEU A 1 71 ? -9.365 7.394 20.797 1.00 89.75 71 LEU A C 1
ATOM 532 O O . LEU A 1 71 ? -9.892 7.607 19.711 1.00 89.75 71 LEU A O 1
ATOM 536 N N . THR A 1 72 ? -8.091 7.014 20.887 1.00 89.81 72 THR A N 1
ATOM 537 C CA . THR A 1 72 ? -7.209 6.935 19.724 1.00 89.81 72 THR A CA 1
ATOM 538 C C . THR A 1 72 ? -6.804 5.495 19.453 1.00 89.81 72 THR A C 1
ATOM 540 O O . THR A 1 72 ? -6.259 4.807 20.317 1.00 89.81 72 THR A O 1
ATOM 543 N N . CYS A 1 73 ? -7.012 5.046 18.219 1.00 92.94 73 CYS A N 1
ATOM 544 C CA . CYS A 1 73 ? -6.561 3.750 17.734 1.00 92.94 73 CYS A CA 1
ATOM 545 C C . CYS A 1 73 ? -5.445 3.921 16.710 1.00 92.94 73 CYS A C 1
ATOM 547 O O . CYS A 1 73 ? -5.516 4.777 15.834 1.00 92.94 73 CYS A O 1
ATOM 549 N N . THR A 1 74 ? -4.400 3.102 16.810 1.00 93.94 74 THR A N 1
ATOM 550 C CA . THR A 1 74 ? -3.232 3.172 15.927 1.00 93.94 74 THR A CA 1
ATOM 551 C C . THR A 1 74 ? -2.852 1.808 15.364 1.00 93.94 74 THR A C 1
ATOM 553 O O . THR A 1 74 ? -2.980 0.778 16.032 1.00 93.94 74 THR A O 1
ATOM 556 N N . LEU A 1 75 ? -2.367 1.803 14.124 1.00 92.00 75 LEU A N 1
ATOM 557 C CA . LEU A 1 75 ? -1.721 0.658 13.489 1.00 92.00 75 LEU A CA 1
ATOM 558 C C . LEU A 1 75 ? -0.522 1.158 12.686 1.00 92.00 75 LEU A C 1
ATOM 560 O O . LEU A 1 75 ? -0.671 2.041 11.851 1.00 92.00 75 LEU A O 1
ATOM 564 N N . SER A 1 76 ? 0.644 0.561 12.898 1.00 88.56 76 SER A N 1
ATOM 565 C CA . SER A 1 76 ? 1.788 0.717 11.997 1.00 88.56 76 SER A CA 1
ATOM 566 C C . SER A 1 76 ? 1.938 -0.570 11.198 1.00 88.56 76 SER A C 1
ATOM 568 O O . SER A 1 76 ? 2.006 -1.643 11.797 1.00 88.56 76 SER A O 1
ATOM 570 N N . SER A 1 77 ? 1.973 -0.478 9.867 1.00 85.56 77 SER A N 1
ATOM 571 C CA . SER A 1 77 ? 2.074 -1.653 8.996 1.00 85.56 77 SER A CA 1
ATOM 572 C C . SER A 1 77 ? 3.079 -1.448 7.866 1.00 85.56 77 SER A C 1
ATOM 574 O O . SER A 1 77 ? 3.114 -0.401 7.221 1.00 85.56 77 SER A O 1
ATOM 576 N N . ASN A 1 78 ? 3.867 -2.492 7.615 1.00 76.25 78 ASN A N 1
ATOM 577 C CA . ASN A 1 78 ? 4.700 -2.666 6.425 1.00 76.25 78 ASN A CA 1
ATOM 578 C C . ASN A 1 78 ? 4.122 -3.719 5.456 1.00 76.25 78 ASN A C 1
ATOM 580 O O . ASN A 1 78 ? 4.660 -3.918 4.371 1.00 76.25 78 ASN A O 1
ATOM 584 N N . ALA A 1 79 ? 3.029 -4.393 5.828 1.00 81.56 79 ALA A N 1
ATOM 585 C CA . ALA A 1 79 ? 2.310 -5.312 4.956 1.00 81.56 79 ALA A CA 1
ATOM 586 C C . ALA A 1 79 ? 1.391 -4.506 4.028 1.00 81.56 79 ALA A C 1
ATOM 588 O O . ALA A 1 79 ? 0.183 -4.434 4.252 1.00 81.56 79 ALA A O 1
ATOM 589 N N . LEU A 1 80 ? 1.975 -3.849 3.030 1.00 79.81 80 LEU A N 1
ATOM 590 C CA . LEU A 1 80 ? 1.267 -3.000 2.072 1.00 79.81 80 LEU A CA 1
ATOM 591 C C . LEU A 1 80 ? 0.957 -3.776 0.776 1.00 79.81 80 LEU A C 1
ATOM 593 O O . LEU A 1 80 ? 1.638 -4.763 0.488 1.00 79.81 80 LEU A O 1
ATOM 597 N N . PRO A 1 81 ? -0.054 -3.358 -0.007 1.00 78.31 81 PRO A N 1
ATOM 598 C CA . PRO A 1 81 ? -0.280 -3.877 -1.352 1.00 78.31 81 PRO A CA 1
ATOM 599 C C . PRO A 1 81 ? 0.975 -3.744 -2.224 1.00 78.31 81 PRO A C 1
ATOM 601 O O . PRO A 1 81 ? 1.654 -2.717 -2.202 1.00 78.31 81 PRO A O 1
ATOM 604 N N . VAL A 1 82 ? 1.290 -4.794 -2.981 1.00 73.31 82 VAL A N 1
ATOM 605 C CA . VAL A 1 82 ? 2.456 -4.831 -3.873 1.00 73.31 82 VAL A CA 1
ATOM 606 C C . VAL A 1 82 ? 2.091 -4.303 -5.259 1.00 73.31 82 VAL A C 1
ATOM 608 O O . VAL A 1 82 ? 0.982 -4.520 -5.736 1.00 73.31 82 VAL A O 1
ATOM 611 N N . GLY A 1 83 ? 3.032 -3.622 -5.917 1.00 68.38 83 GLY A N 1
ATOM 612 C CA . GLY A 1 83 ? 2.871 -3.186 -7.310 1.00 68.38 83 GLY A CA 1
ATOM 613 C C . GLY A 1 83 ? 1.948 -1.982 -7.531 1.00 68.38 83 GLY A C 1
ATOM 614 O O . GLY A 1 83 ? 1.604 -1.705 -8.675 1.00 68.38 83 GLY A O 1
ATOM 615 N N . VAL A 1 84 ? 1.558 -1.254 -6.478 1.00 70.31 84 VAL A N 1
ATOM 616 C CA . VAL A 1 84 ? 0.721 -0.046 -6.589 1.00 70.31 84 VAL A CA 1
ATOM 617 C C . VAL A 1 84 ? 1.344 1.138 -5.844 1.00 70.31 84 VAL A C 1
ATOM 619 O O . VAL A 1 84 ? 1.982 0.964 -4.808 1.00 70.31 84 VAL A O 1
ATOM 622 N N . SER A 1 85 ? 1.158 2.350 -6.373 1.00 72.38 85 SER A N 1
ATOM 623 C CA . SER A 1 85 ? 1.622 3.617 -5.774 1.00 72.38 85 SER A CA 1
ATOM 624 C C . SER A 1 85 ? 0.575 4.278 -4.868 1.00 72.38 85 SER A C 1
ATOM 626 O O . SER A 1 85 ? 0.883 5.192 -4.100 1.00 72.38 85 SER A O 1
ATOM 628 N N . GLN A 1 86 ? -0.668 3.803 -4.924 1.00 78.56 86 GLN A N 1
ATOM 629 C CA . GLN A 1 86 ? -1.776 4.236 -4.086 1.00 78.56 86 GLN A CA 1
ATOM 630 C C . GLN A 1 86 ? -2.677 3.037 -3.794 1.00 78.56 86 GLN A C 1
ATOM 632 O O . GLN A 1 86 ? -2.863 2.169 -4.645 1.00 78.56 86 GLN A O 1
ATOM 637 N N . ALA A 1 87 ? -3.242 3.004 -2.594 1.00 84.56 87 ALA A N 1
ATOM 638 C CA . ALA A 1 87 ? -4.237 2.018 -2.210 1.00 84.56 87 ALA A CA 1
ATOM 639 C C . ALA A 1 87 ? -5.337 2.655 -1.357 1.00 84.56 87 ALA A C 1
ATOM 641 O O . ALA A 1 87 ? -5.193 3.763 -0.832 1.00 84.56 87 ALA A O 1
ATOM 642 N N . THR A 1 88 ? -6.450 1.941 -1.233 1.00 89.06 88 THR A N 1
ATOM 643 C CA . THR A 1 88 ? -7.555 2.290 -0.339 1.00 89.06 88 THR A CA 1
ATOM 644 C C . THR A 1 88 ? -7.476 1.473 0.942 1.00 89.06 88 THR A C 1
ATOM 646 O O . THR A 1 88 ? -6.995 0.343 0.925 1.00 89.06 88 THR A O 1
ATOM 649 N N . TYR A 1 89 ? -7.996 2.008 2.039 1.00 90.25 89 TYR A N 1
ATOM 650 C CA . TYR A 1 89 ? -8.246 1.256 3.263 1.00 90.25 89 TYR A CA 1
ATOM 651 C C . TYR A 1 89 ? -9.719 1.340 3.655 1.00 90.25 89 TYR A C 1
ATOM 653 O O . TYR A 1 89 ? -10.407 2.287 3.272 1.00 90.25 89 TYR A O 1
ATOM 661 N N . LYS A 1 90 ? -10.171 0.378 4.463 1.00 91.75 90 LYS A N 1
ATOM 662 C CA . LYS A 1 90 ? -11.508 0.365 5.075 1.00 91.75 90 LYS A CA 1
ATOM 663 C C . LYS A 1 90 ? -11.400 0.132 6.568 1.00 91.75 90 LYS A C 1
ATOM 665 O O . LYS A 1 90 ? -10.777 -0.840 6.982 1.00 91.75 90 LYS A O 1
ATOM 670 N N . ILE A 1 91 ? -12.007 0.986 7.382 1.00 92.31 91 ILE A N 1
ATOM 671 C CA . ILE A 1 91 ? -11.945 0.899 8.847 1.00 92.31 91 ILE A CA 1
ATOM 672 C C . ILE A 1 91 ? -13.354 0.740 9.399 1.00 92.31 91 ILE A C 1
ATOM 674 O O . ILE A 1 91 ? -14.271 1.413 8.945 1.00 92.31 91 ILE A O 1
ATOM 678 N N . GLY A 1 92 ? -13.533 -0.127 10.390 1.00 93.00 92 GLY A N 1
ATOM 679 C CA . GLY A 1 92 ? -14.807 -0.289 11.086 1.00 93.00 92 GLY A CA 1
ATOM 680 C C . GLY A 1 92 ? -14.628 -0.648 12.556 1.00 93.00 92 GLY A C 1
ATOM 681 O O . GLY A 1 92 ? -13.562 -1.114 12.978 1.00 93.00 92 GLY A O 1
ATOM 682 N N . VAL A 1 93 ? -15.690 -0.446 13.332 1.00 93.94 93 VAL A N 1
ATOM 683 C CA . VAL A 1 93 ? -15.788 -0.889 14.725 1.00 93.94 93 VAL A CA 1
ATOM 684 C C . VAL A 1 93 ? -16.500 -2.231 14.757 1.00 93.94 93 VAL A C 1
ATOM 686 O O . VAL A 1 93 ? -17.524 -2.413 14.114 1.00 93.94 93 VAL A O 1
ATOM 689 N N . TYR A 1 94 ? -15.957 -3.188 15.497 1.00 93.62 94 TYR A N 1
ATOM 69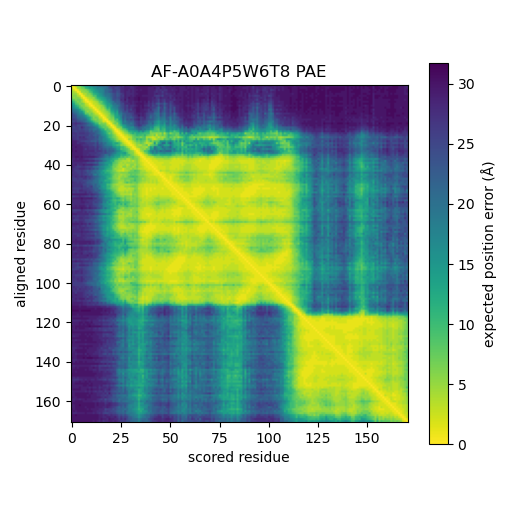0 C CA . TYR A 1 94 ? -16.489 -4.541 15.580 1.00 93.62 94 TYR A CA 1
ATOM 691 C C . TYR A 1 94 ? -16.717 -4.921 17.035 1.00 93.62 94 TYR A C 1
ATOM 693 O O . TYR A 1 94 ? -15.871 -4.639 17.886 1.00 93.62 94 TYR A O 1
ATOM 701 N N . ASN A 1 95 ? -17.827 -5.599 17.316 1.00 91.81 95 ASN A N 1
ATOM 702 C CA . ASN A 1 95 ? -18.088 -6.142 18.646 1.00 91.81 95 ASN A CA 1
ATOM 703 C C . ASN A 1 95 ? -17.210 -7.378 18.944 1.00 91.81 95 ASN A C 1
ATOM 705 O O . ASN A 1 95 ? -16.426 -7.834 18.103 1.00 91.81 95 ASN A O 1
ATOM 709 N N . ALA A 1 96 ? -17.341 -7.936 20.151 1.00 91.69 96 ALA A N 1
ATOM 710 C CA . ALA A 1 96 ? -16.557 -9.092 20.597 1.00 91.69 96 ALA A CA 1
ATOM 711 C C . ALA A 1 96 ? -16.773 -10.351 19.732 1.00 91.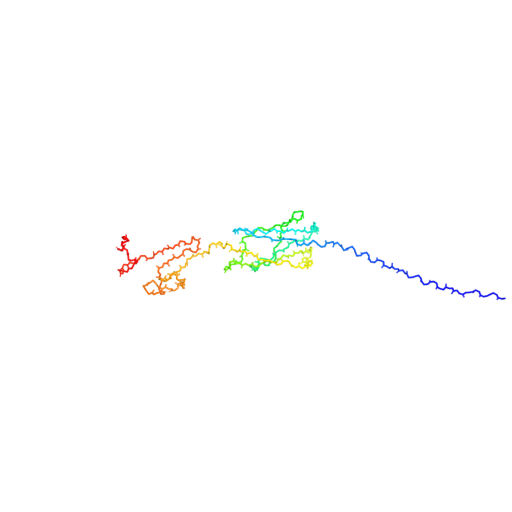69 96 ALA A C 1
ATOM 713 O O . ALA A 1 96 ? -15.871 -11.175 19.603 1.00 91.69 96 ALA A O 1
ATOM 714 N N . GLN A 1 97 ? -17.944 -10.470 19.104 1.00 91.75 97 GLN A N 1
ATOM 715 C CA . GLN A 1 97 ? -18.317 -11.544 18.183 1.00 91.75 97 GLN A CA 1
ATOM 716 C C . GLN A 1 97 ? -17.793 -11.304 16.757 1.00 91.75 97 GLN A C 1
ATOM 718 O O . GLN A 1 97 ? -17.929 -12.165 15.894 1.00 91.75 97 GLN A O 1
ATOM 723 N N . GLY A 1 98 ? -17.170 -10.150 16.498 1.00 89.75 98 GLY A N 1
ATOM 724 C CA . GLY A 1 98 ? -16.614 -9.797 15.197 1.00 89.75 98 GLY A CA 1
ATOM 725 C C . GLY A 1 98 ? -17.629 -9.239 14.202 1.00 89.75 98 GLY A C 1
ATOM 726 O O . GLY A 1 98 ? -17.297 -9.149 13.024 1.00 89.75 98 GLY A O 1
ATOM 727 N N . VAL A 1 99 ? -18.817 -8.837 14.654 1.00 91.50 99 VAL A N 1
ATOM 728 C CA . VAL A 1 99 ? -19.847 -8.197 13.824 1.00 91.50 99 VAL A CA 1
ATOM 729 C C . VAL A 1 99 ? -19.567 -6.697 13.726 1.00 91.50 99 VAL A C 1
ATOM 731 O O . VAL A 1 99 ? -19.237 -6.070 14.735 1.00 91.50 99 VAL A O 1
ATOM 734 N N . LEU A 1 100 ? -19.681 -6.133 12.519 1.00 91.56 100 LEU A N 1
ATOM 735 C CA . LEU A 1 100 ? -19.528 -4.696 12.268 1.00 91.56 100 LEU A CA 1
ATOM 736 C C . LEU A 1 100 ? -20.610 -3.910 13.021 1.00 91.56 100 LEU A C 1
ATOM 738 O O . LEU A 1 100 ? -21.763 -4.331 13.082 1.00 91.56 100 LEU A O 1
ATOM 742 N N . GLN A 1 101 ? -20.225 -2.790 13.612 1.00 90.50 101 GLN A N 1
ATOM 743 C CA . GLN A 1 101 ? -21.099 -1.825 14.268 1.00 90.50 101 GLN A CA 1
ATOM 744 C C . GLN A 1 101 ? -21.037 -0.536 13.441 1.00 90.50 101 GLN A C 1
ATOM 746 O O . GLN A 1 101 ? -19.941 -0.073 13.109 1.00 90.50 101 GLN A O 1
ATOM 751 N N . GLY A 1 102 ? -22.194 -0.018 13.033 1.00 83.88 102 GLY A N 1
ATOM 752 C CA . GLY A 1 102 ? -22.292 1.096 12.092 1.00 83.88 102 GLY A CA 1
ATOM 753 C C . GLY A 1 102 ? -21.797 0.780 10.671 1.00 83.88 102 GLY A C 1
ATOM 754 O O . GLY A 1 102 ? -21.962 -0.323 10.151 1.00 83.88 102 GLY A O 1
ATOM 755 N N . SER A 1 103 ? -21.219 1.791 10.018 1.00 84.75 103 SER A N 1
ATOM 756 C CA . SER A 1 103 ? -20.659 1.710 8.659 1.00 84.75 103 SER A CA 1
ATOM 757 C C . SER A 1 103 ? -19.133 1.741 8.678 1.00 84.75 103 SER A C 1
ATOM 759 O O . SER A 1 103 ? -18.524 2.227 9.632 1.00 84.75 103 SER A O 1
ATOM 761 N N . THR A 1 104 ? -18.502 1.260 7.605 1.00 87.38 104 THR A N 1
ATOM 762 C CA . THR A 1 104 ? -17.057 1.433 7.430 1.00 87.38 104 THR A CA 1
ATOM 763 C C . THR A 1 104 ? -16.722 2.836 6.937 1.00 87.38 104 THR A C 1
ATOM 765 O O . THR A 1 104 ? -17.466 3.440 6.167 1.00 87.38 104 THR A O 1
ATOM 768 N N . THR A 1 105 ? -15.575 3.347 7.375 1.00 88.50 105 THR A N 1
ATOM 769 C CA . THR A 1 105 ? -14.952 4.550 6.828 1.00 88.50 105 THR A CA 1
ATOM 770 C C . THR A 1 105 ? -13.849 4.139 5.869 1.00 88.50 105 THR A C 1
ATOM 772 O O . THR A 1 105 ? -12.892 3.464 6.262 1.00 88.50 105 THR A O 1
ATOM 775 N N . ASP A 1 106 ? -13.981 4.579 4.626 1.00 88.94 106 ASP A N 1
ATOM 776 C CA . ASP A 1 106 ? -13.025 4.304 3.565 1.00 88.94 106 ASP A CA 1
ATOM 777 C C . ASP A 1 106 ? -12.107 5.520 3.365 1.00 88.94 106 ASP A C 1
ATOM 779 O O . ASP A 1 106 ? -12.488 6.666 3.613 1.00 88.94 106 ASP A O 1
ATOM 783 N N . GLY A 1 107 ? -10.883 5.281 2.907 1.00 86.12 107 GLY A N 1
ATOM 784 C CA . GLY A 1 107 ? -9.935 6.344 2.583 1.00 86.12 107 GLY A CA 1
ATOM 785 C C . GLY A 1 107 ? -8.809 5.855 1.685 1.00 86.12 107 GLY A C 1
ATOM 786 O O . GLY A 1 107 ? -8.708 4.666 1.390 1.00 86.12 107 GLY A O 1
ATOM 787 N N . THR A 1 108 ? -7.952 6.769 1.238 1.00 84.75 108 THR A N 1
ATOM 788 C CA . THR A 1 108 ? -6.802 6.466 0.370 1.00 84.75 108 THR A CA 1
ATOM 789 C C . THR A 1 108 ? -5.487 6.799 1.052 1.00 84.75 108 THR A C 1
ATOM 791 O O . THR A 1 108 ? -5.406 7.750 1.828 1.00 84.75 108 THR A O 1
ATOM 794 N N . TYR A 1 109 ? -4.435 6.065 0.706 1.00 81.69 109 TYR A N 1
ATOM 795 C CA . TYR A 1 109 ? -3.071 6.351 1.127 1.00 81.69 109 TYR A CA 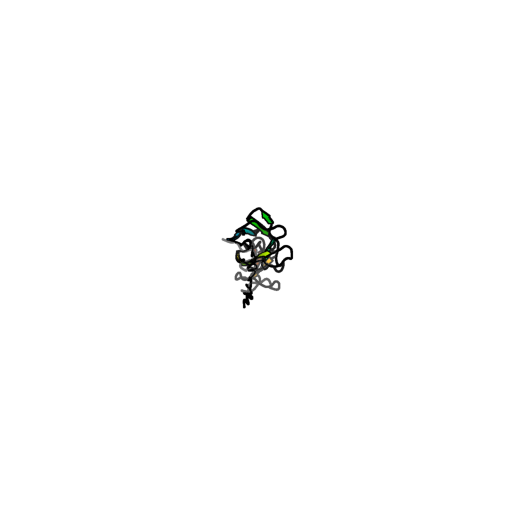1
ATOM 796 C C . TYR A 1 109 ? -2.096 6.130 -0.024 1.00 81.69 109 TYR A C 1
ATOM 798 O O . TYR A 1 109 ? -2.270 5.233 -0.852 1.00 81.69 109 TYR A O 1
ATOM 806 N N . THR A 1 110 ? -1.066 6.969 -0.085 1.00 75.94 110 THR A N 1
ATOM 807 C CA . THR A 1 110 ? 0.031 6.800 -1.031 1.00 75.94 110 THR A CA 1
ATOM 808 C C . THR A 1 110 ? 1.031 5.807 -0.466 1.00 75.94 110 THR A C 1
ATOM 810 O O . THR A 1 110 ? 1.414 5.857 0.704 1.00 75.94 110 THR A O 1
ATOM 813 N N . ILE A 1 111 ? 1.441 4.873 -1.313 1.00 71.88 111 ILE A N 1
ATOM 814 C CA . ILE A 1 111 ? 2.497 3.929 -1.004 1.00 71.88 111 ILE A CA 1
ATOM 815 C C . ILE A 1 111 ? 3.757 4.531 -1.600 1.00 71.88 111 ILE A C 1
ATOM 817 O O . ILE A 1 111 ? 3.977 4.476 -2.809 1.00 71.88 111 ILE A O 1
ATOM 821 N N . ILE A 1 112 ? 4.596 5.111 -0.744 1.00 62.91 112 ILE A N 1
ATOM 822 C CA . ILE A 1 112 ? 5.991 5.336 -1.113 1.00 62.91 112 ILE A CA 1
ATOM 823 C C . ILE A 1 112 ? 6.618 3.943 -1.092 1.00 62.91 112 ILE A C 1
ATOM 825 O O . ILE A 1 112 ? 7.088 3.480 -0.052 1.00 62.91 112 ILE A O 1
ATOM 829 N N . SER A 1 113 ? 6.466 3.214 -2.201 1.00 56.81 113 SER A N 1
ATOM 830 C CA . SER A 1 113 ? 6.873 1.818 -2.298 1.00 56.81 113 SER A CA 1
ATOM 831 C C . SER A 1 113 ? 8.333 1.713 -1.907 1.00 56.81 113 SER A C 1
ATOM 833 O O . SER A 1 113 ? 9.176 2.423 -2.462 1.00 56.81 113 SER A O 1
ATOM 835 N N . ALA A 1 114 ? 8.627 0.806 -0.973 1.00 52.25 114 ALA A N 1
ATOM 836 C CA . ALA A 1 114 ? 9.981 0.314 -0.842 1.00 52.25 114 ALA A CA 1
ATOM 837 C C . ALA A 1 114 ? 10.428 -0.128 -2.248 1.00 52.25 114 ALA A C 1
ATOM 839 O O . ALA A 1 114 ? 9.645 -0.782 -2.946 1.00 52.25 114 ALA A O 1
ATOM 840 N N . PRO A 1 115 ? 11.622 0.274 -2.685 1.00 53.47 115 PRO A N 1
ATOM 841 C CA . PRO A 1 115 ? 12.139 -0.083 -3.993 1.00 53.47 115 PRO A CA 1
ATOM 842 C C . PRO A 1 115 ? 11.951 -1.584 -4.278 1.00 53.47 115 PRO A C 1
ATOM 844 O O . PRO A 1 115 ? 12.231 -2.412 -3.402 1.00 53.47 115 PRO A O 1
ATOM 847 N N . THR A 1 116 ? 11.394 -1.944 -5.440 1.00 60.47 116 THR A N 1
ATOM 848 C CA . THR A 1 116 ? 11.075 -3.346 -5.748 1.00 60.47 116 THR A CA 1
ATOM 849 C C . THR A 1 116 ? 12.360 -4.175 -5.745 1.00 60.47 116 THR A C 1
ATOM 851 O O . THR A 1 116 ? 13.416 -3.720 -6.171 1.00 60.47 116 THR A O 1
ATOM 854 N N . THR A 1 117 ? 12.325 -5.391 -5.202 1.00 69.75 117 THR A N 1
ATOM 855 C CA . THR A 1 117 ? 13.505 -6.268 -5.214 1.00 69.75 117 THR A CA 1
ATOM 856 C C . THR A 1 117 ? 13.745 -6.803 -6.626 1.00 69.75 117 THR A C 1
ATOM 858 O O . THR A 1 117 ? 12.786 -7.184 -7.294 1.00 69.75 117 THR A O 1
ATOM 861 N N . GLY A 1 118 ? 15.004 -6.887 -7.060 1.00 84.44 118 GLY A N 1
ATOM 862 C CA . GLY A 1 118 ? 15.392 -7.474 -8.347 1.00 84.44 118 GLY A CA 1
ATOM 863 C C . GLY A 1 118 ? 16.001 -6.464 -9.318 1.00 84.44 118 GLY A C 1
ATOM 864 O O . GLY A 1 118 ? 16.230 -5.306 -8.973 1.00 84.44 118 GLY A O 1
ATOM 865 N N . TYR A 1 119 ? 16.262 -6.921 -10.538 1.00 91.25 119 TYR A N 1
ATOM 866 C CA . TYR A 1 119 ? 16.916 -6.135 -11.577 1.00 91.25 119 TYR A CA 1
ATOM 867 C C . TYR A 1 119 ? 16.053 -6.115 -12.834 1.00 91.25 119 TYR A C 1
ATOM 869 O O . TYR A 1 119 ? 15.479 -7.138 -13.192 1.00 91.25 119 TYR A O 1
ATOM 877 N N . SER A 1 120 ? 15.971 -4.966 -13.500 1.00 93.31 120 SER A N 1
ATOM 878 C CA . SER A 1 120 ? 15.265 -4.821 -14.778 1.00 93.31 120 SER A CA 1
ATOM 879 C C . SER A 1 120 ? 16.257 -4.596 -15.910 1.00 93.31 120 SER A C 1
ATOM 881 O O . SER A 1 120 ? 17.161 -3.766 -15.780 1.00 93.31 120 SER A O 1
ATOM 883 N N . LYS A 1 121 ? 16.057 -5.273 -17.044 1.00 95.19 121 LYS A N 1
ATOM 884 C CA . LYS A 1 121 ? 16.719 -4.912 -18.302 1.00 95.19 121 LYS A CA 1
ATOM 885 C C . LYS A 1 121 ? 16.071 -3.651 -18.859 1.00 95.19 121 LYS A C 1
ATOM 887 O O . LYS A 1 121 ? 14.849 -3.539 -18.887 1.00 95.19 121 LYS A O 1
ATOM 892 N N . ILE A 1 122 ? 16.891 -2.706 -19.290 1.00 95.50 122 ILE A N 1
ATOM 893 C CA . ILE A 1 122 ? 16.472 -1.435 -19.872 1.00 95.50 122 ILE A CA 1
ATOM 894 C C . ILE A 1 122 ? 17.015 -1.367 -21.298 1.00 95.50 122 ILE A C 1
ATOM 896 O O . ILE A 1 122 ? 18.169 -1.725 -21.537 1.00 95.50 122 ILE A O 1
ATOM 900 N N . SER A 1 123 ? 16.175 -0.950 -22.239 1.00 94.62 123 SER A N 1
ATOM 901 C CA . SER A 1 123 ? 16.511 -0.840 -23.661 1.00 94.62 123 SER A CA 1
ATOM 902 C C . SER A 1 123 ? 17.387 0.367 -23.989 1.00 94.62 123 SER A C 1
ATOM 904 O O . SER A 1 123 ? 17.513 1.286 -23.178 1.00 94.62 123 SER A O 1
ATOM 906 N N . ASN A 1 124 ? 17.904 0.424 -25.221 1.00 90.69 124 ASN A N 1
ATOM 907 C CA . ASN A 1 124 ? 18.623 1.591 -25.752 1.00 90.69 124 ASN A CA 1
ATOM 908 C C . ASN A 1 124 ? 17.771 2.886 -25.773 1.00 90.69 124 ASN A C 1
ATOM 910 O O . ASN A 1 124 ? 18.317 3.975 -25.922 1.00 90.69 124 ASN A O 1
ATOM 914 N N . THR A 1 125 ? 16.447 2.798 -25.573 1.00 92.94 125 THR A N 1
ATOM 915 C CA . THR A 1 125 ? 15.538 3.958 -25.422 1.00 92.94 125 THR A CA 1
ATOM 916 C C . THR A 1 125 ? 15.094 4.247 -23.992 1.00 92.94 125 THR A C 1
ATOM 918 O O . THR A 1 125 ? 14.301 5.158 -23.767 1.00 92.94 125 THR A O 1
ATOM 921 N N . GLY A 1 126 ? 15.570 3.477 -23.013 1.00 91.56 126 GLY A N 1
ATOM 922 C CA . GLY A 1 126 ? 15.201 3.653 -21.607 1.00 91.56 126 GLY A CA 1
ATOM 923 C C . GLY A 1 126 ? 13.935 2.901 -21.170 1.00 91.56 126 GLY A C 1
ATOM 924 O O . GLY A 1 126 ? 13.540 3.004 -20.010 1.00 91.56 126 GLY A O 1
ATOM 925 N N . SER A 1 127 ? 13.309 2.114 -22.052 1.00 93.69 127 SER A N 1
ATOM 926 C CA . SER A 1 127 ? 12.127 1.297 -21.715 1.00 93.69 127 SER A CA 1
ATOM 927 C C . SER A 1 127 ? 12.510 -0.014 -21.019 1.00 93.69 127 SER A C 1
ATOM 929 O O . SER A 1 127 ? 13.520 -0.615 -21.385 1.00 93.69 127 SER A O 1
ATOM 931 N N . VAL A 1 128 ? 11.701 -0.481 -20.058 1.00 93.75 128 VAL A N 1
ATOM 932 C CA . VAL A 1 128 ? 11.882 -1.787 -19.386 1.00 93.75 128 VAL A CA 1
ATOM 933 C C . VAL A 1 128 ? 11.607 -2.934 -20.362 1.00 93.75 128 VAL A C 1
ATOM 935 O O . VAL A 1 128 ? 10.625 -2.902 -21.100 1.00 93.75 128 VAL A O 1
ATOM 938 N N . LEU A 1 129 ? 12.465 -3.951 -20.344 1.00 93.25 129 LEU A N 1
ATOM 939 C CA . LEU A 1 129 ? 12.437 -5.112 -21.231 1.00 93.25 129 LEU A CA 1
ATOM 940 C C . LEU A 1 129 ? 12.163 -6.416 -20.462 1.00 93.25 129 LEU A C 1
ATOM 942 O O . LEU A 1 129 ? 12.429 -6.479 -19.259 1.00 93.25 129 LEU A O 1
ATOM 946 N N . PRO A 1 130 ? 11.680 -7.474 -21.143 1.00 93.06 130 PRO A N 1
ATOM 947 C CA . PRO A 1 130 ? 11.583 -8.806 -20.551 1.00 93.06 130 PRO A CA 1
ATOM 948 C C . PRO A 1 130 ? 12.969 -9.404 -20.264 1.00 93.06 130 PRO A C 1
ATOM 950 O O . PRO A 1 130 ? 13.955 -9.089 -20.934 1.00 93.06 130 PRO A O 1
ATOM 953 N N . ASP A 1 131 ? 13.031 -10.356 -19.331 1.00 90.50 131 ASP A N 1
ATOM 954 C CA . ASP A 1 131 ? 14.278 -11.038 -18.951 1.00 90.50 131 ASP A CA 1
ATOM 955 C C . ASP A 1 131 ? 14.938 -11.793 -20.116 1.00 90.50 131 ASP A C 1
ATOM 957 O O . ASP A 1 131 ? 16.157 -11.980 -20.124 1.00 90.50 131 ASP A O 1
ATOM 961 N N . SER A 1 132 ? 14.165 -12.175 -21.135 1.00 93.00 132 SER A N 1
ATOM 962 C CA . SER A 1 132 ? 14.652 -12.826 -22.356 1.00 93.00 132 SER A CA 1
ATOM 963 C C . SER A 1 132 ? 15.349 -11.882 -23.343 1.00 93.00 132 SER A C 1
ATOM 965 O O . SER A 1 132 ? 15.928 -12.363 -24.314 1.00 93.00 132 SER A O 1
ATOM 967 N N . ALA A 1 133 ? 15.318 -10.562 -23.122 1.00 95.12 133 ALA A N 1
ATOM 968 C CA . ALA A 1 133 ? 15.930 -9.600 -24.034 1.00 95.12 133 ALA A CA 1
ATOM 969 C C . ALA A 1 133 ? 17.448 -9.802 -24.150 1.00 95.12 133 ALA A C 1
ATOM 971 O O . ALA A 1 133 ? 18.146 -10.031 -23.154 1.00 95.12 133 ALA A O 1
ATOM 972 N N . ILE A 1 134 ? 17.956 -9.700 -25.374 1.00 93.75 134 ILE A N 1
ATOM 973 C CA . ILE A 1 134 ? 19.362 -9.938 -25.704 1.00 93.75 134 ILE A CA 1
ATOM 974 C C . ILE A 1 134 ? 20.103 -8.598 -25.722 1.00 93.75 134 ILE A C 1
ATOM 976 O O . ILE A 1 134 ? 19.523 -7.557 -26.026 1.00 93.75 134 ILE A O 1
ATOM 980 N N . LEU A 1 135 ? 21.377 -8.624 -25.327 1.00 91.94 135 LEU A N 1
ATOM 981 C CA . LEU A 1 135 ? 22.269 -7.472 -25.424 1.00 91.94 135 LEU A CA 1
ATOM 982 C C . LEU A 1 135 ? 22.506 -7.140 -26.902 1.00 91.94 135 LEU A C 1
ATOM 984 O O . LEU A 1 135 ? 22.939 -8.007 -27.656 1.00 91.94 135 LEU A O 1
ATOM 988 N N . GLY A 1 136 ? 22.283 -5.889 -27.288 1.00 90.00 136 GLY A N 1
ATOM 989 C CA . GLY A 1 136 ? 22.466 -5.457 -28.671 1.00 90.00 136 GLY A CA 1
ATOM 990 C C . GLY A 1 136 ? 22.310 -3.952 -28.834 1.00 90.00 136 GLY A C 1
ATOM 991 O O . GLY A 1 136 ? 22.153 -3.227 -27.844 1.00 90.00 136 GLY A O 1
ATOM 992 N N . SER A 1 137 ? 22.430 -3.482 -30.070 1.00 88.38 137 SER A N 1
ATOM 993 C CA . SER A 1 137 ? 22.491 -2.054 -30.409 1.00 88.38 137 SER A CA 1
ATOM 994 C C . SER A 1 137 ? 21.195 -1.528 -31.028 1.00 88.38 137 SER A C 1
ATOM 996 O O . SER A 1 137 ? 21.086 -0.322 -31.250 1.00 88.38 137 SER A O 1
ATOM 998 N N . ASP A 1 138 ? 20.199 -2.390 -31.256 1.00 90.44 138 ASP A N 1
ATOM 999 C CA . ASP A 1 138 ? 18.901 -1.959 -31.764 1.00 90.44 138 ASP A CA 1
ATOM 1000 C C . ASP A 1 138 ? 18.070 -1.278 -30.670 1.00 90.44 138 ASP A C 1
ATOM 1002 O O . ASP A 1 138 ? 18.269 -1.459 -29.468 1.00 90.44 138 ASP A O 1
ATOM 1006 N N . GLN A 1 139 ? 17.080 -0.489 -31.086 1.00 92.31 139 GLN A N 1
ATOM 1007 C CA . GLN A 1 139 ? 16.279 0.373 -30.212 1.00 92.31 139 GLN A CA 1
ATOM 1008 C C . GLN A 1 139 ? 15.670 -0.346 -28.987 1.00 92.31 139 GLN A C 1
ATOM 1010 O O . GLN A 1 139 ? 15.583 0.238 -27.903 1.00 92.31 139 GLN A O 1
ATOM 1015 N N . ASN A 1 140 ? 15.261 -1.606 -29.167 1.00 94.19 140 ASN A N 1
ATOM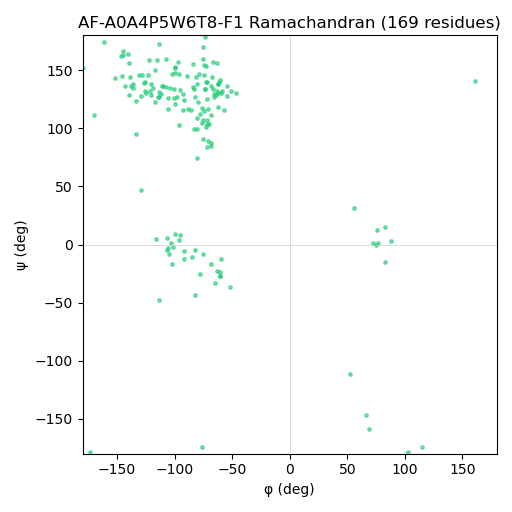 1016 C CA . ASN A 1 140 ? 14.601 -2.438 -28.156 1.00 94.19 140 ASN A CA 1
ATOM 1017 C C . ASN A 1 140 ? 15.509 -3.532 -27.578 1.00 94.19 140 ASN A C 1
ATOM 1019 O O . ASN A 1 140 ? 15.043 -4.350 -26.784 1.00 94.19 140 ASN A O 1
ATOM 1023 N N . ASP A 1 141 ? 16.786 -3.545 -27.948 1.00 93.19 141 ASP A N 1
ATOM 1024 C CA . ASP A 1 141 ? 17.755 -4.453 -27.352 1.00 93.19 141 ASP A CA 1
ATOM 1025 C C . ASP A 1 141 ? 18.132 -3.992 -25.952 1.00 93.19 141 ASP A C 1
ATOM 1027 O O . ASP A 1 141 ? 18.071 -2.805 -25.618 1.00 93.19 141 ASP A O 1
ATOM 1031 N N . TRP A 1 142 ? 18.550 -4.945 -25.125 1.00 94.44 142 TRP A N 1
ATOM 1032 C CA . TRP A 1 142 ? 19.025 -4.652 -23.785 1.00 94.44 142 TRP A CA 1
ATOM 1033 C C . TRP A 1 142 ? 20.292 -3.792 -23.840 1.00 94.44 142 TRP A C 1
ATOM 1035 O O . TRP A 1 142 ? 21.266 -4.127 -24.515 1.00 94.44 142 TRP A O 1
ATOM 1045 N N . ALA A 1 143 ? 20.269 -2.684 -23.100 1.00 92.44 143 ALA A N 1
ATOM 1046 C CA . ALA A 1 143 ? 21.339 -1.700 -23.032 1.00 92.44 143 ALA A CA 1
ATOM 1047 C C . ALA A 1 143 ? 22.005 -1.637 -21.654 1.00 92.44 143 ALA A C 1
ATOM 1049 O O . ALA A 1 143 ? 23.234 -1.660 -21.538 1.00 92.44 143 ALA A O 1
ATOM 1050 N N . CYS A 1 144 ? 21.182 -1.565 -20.606 1.00 93.94 144 CYS A N 1
ATOM 1051 C CA . CYS A 1 144 ? 21.621 -1.399 -19.227 1.00 93.94 144 CYS A CA 1
ATOM 1052 C C . CYS A 1 144 ? 20.725 -2.158 -18.242 1.00 93.94 144 CYS A C 1
ATOM 1054 O O . CYS A 1 144 ? 19.617 -2.590 -18.567 1.00 93.94 144 CYS A O 1
ATOM 1056 N N . THR A 1 145 ? 21.225 -2.367 -17.029 1.00 94.75 145 THR A N 1
ATOM 1057 C CA . THR A 1 145 ? 20.501 -3.034 -15.943 1.00 94.75 145 THR A CA 1
ATOM 1058 C C . THR A 1 145 ? 20.193 -2.026 -14.857 1.00 94.75 145 THR A C 1
ATOM 1060 O O . THR A 1 145 ? 21.096 -1.344 -14.378 1.00 94.75 145 THR A O 1
ATOM 1063 N N . LYS A 1 146 ? 18.935 -1.958 -14.433 1.00 93.00 146 LYS A N 1
ATOM 1064 C CA . LYS A 1 146 ? 18.503 -1.146 -13.296 1.00 93.00 146 LYS A CA 1
ATOM 1065 C C . LYS A 1 146 ? 18.329 -2.028 -12.069 1.00 93.00 146 LYS A C 1
ATOM 1067 O O . LYS A 1 146 ? 17.571 -2.992 -12.126 1.00 93.00 146 LYS A O 1
ATOM 1072 N N . ASP A 1 147 ? 18.975 -1.684 -10.959 1.00 91.88 147 ASP A N 1
ATOM 1073 C CA . ASP A 1 147 ? 18.580 -2.220 -9.656 1.00 91.88 147 ASP A CA 1
ATOM 1074 C C . ASP A 1 147 ? 17.303 -1.529 -9.224 1.00 91.88 147 ASP A C 1
ATOM 1076 O O . ASP A 1 147 ? 17.262 -0.322 -8.970 1.00 91.88 147 ASP A O 1
ATOM 1080 N N . ASN A 1 148 ? 16.244 -2.316 -9.133 1.00 84.75 148 ASN A N 1
ATOM 1081 C CA . ASN A 1 148 ? 14.948 -1.815 -8.741 1.00 84.75 148 ASN A CA 1
ATOM 1082 C C . ASN A 1 148 ? 14.925 -1.384 -7.266 1.00 84.75 148 ASN A C 1
ATOM 1084 O O . ASN A 1 148 ? 14.038 -0.615 -6.888 1.00 84.75 148 ASN A O 1
ATOM 1088 N N . LYS A 1 149 ? 15.918 -1.814 -6.463 1.00 79.38 149 LYS A N 1
ATOM 1089 C CA . LYS A 1 149 ? 16.067 -1.461 -5.053 1.00 79.38 149 LYS A CA 1
ATOM 1090 C C . LYS A 1 149 ? 16.750 -0.107 -4.826 1.00 79.38 149 LYS A C 1
ATOM 1092 O O . LYS A 1 149 ? 16.365 0.649 -3.941 1.00 79.38 149 LYS A O 1
ATOM 1097 N N . THR A 1 150 ? 17.812 0.199 -5.557 1.00 83.56 150 THR A N 1
ATOM 1098 C CA . THR A 1 150 ? 18.555 1.461 -5.367 1.00 83.56 150 THR A CA 1
ATOM 1099 C C . THR A 1 150 ? 18.225 2.508 -6.422 1.00 83.56 150 THR A C 1
ATOM 1101 O O . THR A 1 150 ? 18.507 3.685 -6.223 1.00 83.56 150 THR A O 1
ATOM 1104 N N . GLY A 1 151 ? 17.623 2.102 -7.542 1.00 85.50 151 GLY A N 1
ATOM 1105 C CA . GLY A 1 151 ? 17.415 2.955 -8.708 1.00 85.50 151 GLY A CA 1
ATOM 1106 C C . GLY A 1 151 ? 18.684 3.189 -9.529 1.00 85.50 151 GLY A C 1
ATOM 1107 O O . GLY A 1 151 ? 18.607 3.871 -10.550 1.00 85.50 151 GLY A O 1
ATOM 1108 N N . LEU A 1 152 ? 19.825 2.625 -9.116 1.00 89.31 152 LEU A N 1
ATOM 1109 C CA . LEU A 1 152 ? 21.077 2.702 -9.860 1.00 89.31 152 LEU A CA 1
ATOM 1110 C C . LEU A 1 152 ? 20.968 1.921 -11.171 1.00 89.31 152 LEU A C 1
ATOM 1112 O O . LEU A 1 152 ? 20.321 0.873 -11.241 1.00 89.31 152 LEU A O 1
ATOM 1116 N N . VAL A 1 153 ? 21.613 2.452 -12.207 1.00 92.69 153 VAL A N 1
ATOM 1117 C CA . VAL A 1 153 ? 21.648 1.869 -13.548 1.00 92.69 153 VAL A CA 1
ATOM 1118 C C . VAL A 1 153 ? 23.100 1.601 -13.914 1.00 92.69 153 VAL A C 1
ATOM 1120 O O . VAL A 1 153 ? 23.938 2.495 -13.812 1.00 92.69 153 VAL A O 1
ATOM 1123 N N . TRP A 1 154 ? 23.386 0.378 -14.353 1.00 92.38 154 TRP A N 1
ATOM 1124 C CA . TRP A 1 154 ? 24.699 -0.015 -14.856 1.00 92.38 154 TRP A CA 1
ATOM 1125 C C . TRP A 1 154 ? 24.624 -0.327 -16.339 1.00 92.38 154 TRP A C 1
ATOM 1127 O O . TRP A 1 154 ? 23.769 -1.087 -16.794 1.00 92.38 154 TRP A O 1
ATOM 1137 N N . GLU A 1 155 ? 25.549 0.255 -17.084 1.00 87.44 155 GLU A N 1
ATOM 1138 C CA . GLU A 1 155 ? 25.769 -0.045 -18.488 1.00 87.44 155 GLU A CA 1
ATOM 1139 C C . GLU A 1 155 ? 26.593 -1.329 -18.636 1.00 87.44 155 GLU A C 1
ATOM 1141 O O . GLU A 1 155 ? 27.571 -1.543 -17.916 1.00 87.44 155 GLU A O 1
ATOM 1146 N N . VAL A 1 156 ? 26.217 -2.179 -19.594 1.00 85.38 156 VAL A N 1
ATOM 1147 C CA . VAL A 1 156 ? 27.058 -3.304 -20.015 1.00 85.38 156 VAL A CA 1
ATOM 1148 C C . VAL A 1 156 ? 28.034 -2.789 -21.069 1.00 85.38 156 VAL A C 1
ATOM 1150 O O . VAL A 1 156 ? 27.612 -2.359 -22.142 1.00 85.38 156 VAL A O 1
ATOM 1153 N N . LYS A 1 157 ? 29.336 -2.821 -20.765 1.00 86.81 157 LYS A N 1
ATOM 1154 C CA . LYS A 1 157 ? 30.383 -2.407 -21.710 1.00 86.81 157 LYS A CA 1
ATOM 1155 C C . LYS A 1 157 ? 30.531 -3.430 -22.838 1.00 86.81 157 LYS A C 1
ATOM 1157 O O . LYS A 1 157 ? 30.496 -4.635 -22.588 1.00 86.81 157 LYS A O 1
ATOM 1162 N N . THR A 1 158 ? 30.725 -2.939 -24.058 1.00 87.00 158 THR A N 1
ATOM 1163 C CA . THR A 1 158 ? 30.893 -3.748 -25.278 1.00 87.00 158 THR A CA 1
ATOM 1164 C C . THR A 1 158 ? 32.310 -3.616 -25.860 1.00 87.00 158 THR A C 1
ATOM 1166 O O . THR A 1 158 ? 33.124 -2.829 -25.373 1.00 87.00 158 THR A O 1
ATOM 1169 N N . MET A 1 159 ? 32.618 -4.422 -26.882 1.00 87.62 159 MET A N 1
ATOM 1170 C CA . MET A 1 159 ? 33.827 -4.339 -27.725 1.00 87.62 159 MET A CA 1
ATOM 1171 C C . MET A 1 159 ? 33.424 -4.337 -29.211 1.00 87.62 159 MET A C 1
ATOM 1173 O O . MET A 1 159 ? 33.901 -5.145 -30.005 1.00 87.62 159 MET A O 1
ATOM 1177 N N . ASP A 1 160 ? 32.435 -3.517 -29.558 1.00 84.31 160 ASP A N 1
ATOM 1178 C CA . ASP A 1 160 ? 31.780 -3.470 -30.870 1.00 84.31 160 ASP A CA 1
ATOM 1179 C C . ASP A 1 160 ? 31.989 -2.140 -31.617 1.00 84.31 160 ASP A C 1
ATOM 1181 O O . ASP A 1 160 ? 31.421 -1.930 -32.686 1.00 84.31 160 ASP A O 1
ATOM 1185 N N . GLY A 1 161 ? 32.794 -1.229 -31.069 1.00 84.81 161 GLY A N 1
ATOM 1186 C CA . GLY A 1 161 ? 33.002 0.123 -31.586 1.00 84.81 161 GLY A CA 1
ATOM 1187 C C . GLY A 1 161 ? 31.813 1.072 -31.382 1.00 84.81 161 GLY A C 1
ATOM 1188 O O . GLY A 1 161 ? 31.883 2.225 -31.807 1.00 84.81 161 GLY A O 1
ATOM 1189 N N . GLY A 1 162 ? 30.728 0.623 -30.739 1.00 81.88 162 GLY A N 1
ATOM 1190 C CA . GLY A 1 162 ? 29.536 1.423 -30.464 1.00 81.88 162 GLY A CA 1
ATOM 1191 C C . GLY A 1 162 ? 29.709 2.416 -29.307 1.00 81.88 162 GLY A C 1
ATOM 1192 O O . GLY A 1 162 ? 30.782 2.565 -28.727 1.00 81.88 162 GLY A O 1
ATOM 1193 N N . LEU A 1 163 ? 28.620 3.094 -28.922 1.00 81.50 163 LEU A N 1
ATOM 1194 C CA . LEU A 1 163 ? 28.622 4.106 -27.846 1.00 81.50 163 LEU A CA 1
ATOM 1195 C C . LEU A 1 163 ? 29.036 3.548 -26.474 1.00 81.50 163 LEU A C 1
ATOM 1197 O O . LEU A 1 163 ? 29.577 4.268 -25.640 1.00 81.50 163 LEU A O 1
ATOM 1201 N N . ARG A 1 164 ? 28.797 2.256 -26.252 1.00 84.62 164 ARG A N 1
ATOM 1202 C CA . ARG A 1 164 ? 29.065 1.559 -24.987 1.00 84.62 164 ARG A CA 1
ATOM 1203 C C . ARG A 1 164 ? 30.405 0.840 -24.995 1.00 84.62 164 ARG A C 1
ATOM 1205 O O . ARG A 1 164 ? 30.749 0.177 -24.011 1.00 84.62 164 ARG A O 1
ATOM 1212 N N . ASP A 1 165 ? 31.168 0.989 -26.072 1.00 88.44 165 ASP A N 1
ATOM 1213 C CA . ASP A 1 165 ? 32.435 0.305 -26.241 1.00 88.44 165 ASP A CA 1
ATOM 1214 C C . ASP A 1 165 ? 33.410 0.694 -25.119 1.00 88.44 165 ASP A C 1
ATOM 1216 O O . ASP A 1 165 ? 33.434 1.827 -24.624 1.00 88.44 165 ASP A O 1
ATOM 1220 N N . MET A 1 166 ? 34.184 -0.274 -24.639 1.00 88.38 166 MET A N 1
ATOM 1221 C CA . MET A 1 166 ? 35.154 -0.063 -23.565 1.00 88.38 166 MET A CA 1
ATOM 1222 C C . MET A 1 166 ? 36.271 0.921 -23.929 1.00 88.38 166 MET A C 1
ATOM 1224 O O . MET A 1 166 ? 36.876 1.508 -23.034 1.00 88.38 166 MET A O 1
ATOM 1228 N N . SER A 1 167 ? 36.542 1.103 -25.220 1.00 89.44 167 SER A N 1
ATOM 1229 C CA . SER A 1 167 ? 37.527 2.047 -25.743 1.00 89.44 167 SER A CA 1
ATOM 1230 C C . SER A 1 167 ? 36.976 3.467 -25.913 1.00 89.44 167 SER A C 1
ATOM 1232 O O . SER A 1 167 ? 37.771 4.393 -26.098 1.00 89.44 167 SER A O 1
ATOM 1234 N N . GLN A 1 168 ? 35.653 3.666 -25.799 1.00 85.12 168 GLN A N 1
ATOM 1235 C CA . GLN A 1 168 ? 35.049 4.997 -25.859 1.00 85.12 168 GLN A CA 1
ATOM 1236 C C . GLN A 1 168 ? 35.526 5.862 -24.697 1.00 85.12 168 GLN A C 1
ATOM 1238 O O . GLN A 1 168 ? 35.511 5.458 -23.531 1.00 85.12 168 GLN A O 1
ATOM 1243 N N . LYS A 1 169 ? 35.931 7.085 -25.033 1.00 81.38 169 LYS A N 1
ATOM 1244 C CA . LYS A 1 169 ? 36.342 8.111 -24.079 1.00 81.38 169 LYS A CA 1
ATOM 1245 C C . LYS A 1 169 ? 35.369 9.271 -24.197 1.00 81.38 169 LYS A C 1
ATOM 1247 O O . LYS A 1 169 ? 35.224 9.836 -25.276 1.00 81.38 169 LYS A O 1
ATOM 1252 N N . TYR A 1 170 ? 34.728 9.629 -23.091 1.00 71.31 170 TYR A N 1
ATOM 1253 C CA . TYR A 1 170 ? 33.961 10.866 -23.011 1.00 71.31 170 TYR A CA 1
ATOM 1254 C C . TYR A 1 170 ? 34.950 12.038 -22.993 1.00 71.31 170 TYR A C 1
ATOM 1256 O O . TYR A 1 170 ? 35.793 12.110 -22.096 1.00 71.31 170 TYR A O 1
ATOM 1264 N N . THR A 1 171 ? 34.892 12.891 -24.014 1.00 70.31 171 THR A N 1
ATOM 1265 C CA . THR A 1 171 ? 35.686 14.125 -24.142 1.00 70.31 171 THR A CA 1
ATOM 1266 C C . THR A 1 171 ? 34.860 15.343 -23.792 1.00 70.31 171 THR A C 1
ATOM 1268 O O . THR A 1 171 ? 33.699 15.382 -24.262 1.00 70.31 171 THR A O 1
#

Mean predicted aligned error: 14.78 Å

Secondary structure (DSSP, 8-state):
---------------------PPP--EEEEE--TTTEEEEEEESSPPPTT-EEEEE-SSSS-EEEPEEETTEEEEEE--PPSS-SEEEEEEEEE-TT--EEEEEEEEEEE--PPPPSSEEEEETTS-EE-TTPPB-SSTTSEEEEEETTT--EEEPPBSSSSTTBTT----

Nearest PDB structures (foldseek):
  1nci-assembly1_B  TM=5.424E-01  e=7.512E-02  Mus musculus
  4xed-assembly1_A  TM=5.706E-01  e=2.273E-01  Thermoplasmatales archaeon SCGC AB-540-F20
  3q2v-assembly1_B  TM=3.533E-01  e=3.953E-01  Mus musculus
  1q55-assembly1_A  TM=3.783E-01  e=5.509E-01  Mus musculus

Foldseek 3Di:
DDDDDDDDDDDDDDDDDPPPPDPDWDWPDWDFDDLFTKIKTFTPFFDDPLKFKWKDQVQPPPTDTFCDDGGMTMDTHNSHHPPDQKTKMWIFMAHNVRHTDDGIDMDMDGNPDQQDADKFFAFPCRDTDDPPAADDDDRGGGAWIAGSRPRDIGGDADCPPDPRHPPDDDD

pLDDT: mean 78.91, std 17.65, range [37.28, 95.5]